Protein AF-A0A1L7I7D8-F1 (afdb_monomer_lite)

Foldseek 3Di:
DLVLQAAKKAFPVQRQWIWHQHPVQKIWTGRNPDTDFIWGWDWAQDDPNDGDPPPWTWIWTAHPVRDIFIWTWPDGCVVPPQWTWTAGPPPRDITIIGGDDDD

Radius of gyration: 13.11 Å; chains: 1; bounding box: 35×32×29 Å

Secondary structure (DSSP, 8-state):
-TTTS-EEEEETTEEEEEEEE-TTSEEEEEETTEEEEEEEEEEESEETTEE--TT-EEEEEE-TT--EEEEEEEEESGGG--EEEEEETTT--EEEEEEPPP-

Sequence (103 aa):
MEKEIIGIWHLEKSPEDKYVFSSDGSMKHFIGDSLIKTTKYRIVKTCNEEERPENEFFLKETDENAYVNCYYIDAVNYDHNGLMTLMTQSRGNILVFKKEESK

Organism: NCBI:txid1229726

Structure (mmCIF, N/CA/C/O backbone):
data_AF-A0A1L7I7D8-F1
#
_entry.id   AF-A0A1L7I7D8-F1
#
loop_
_atom_site.group_PDB
_atom_site.id
_atom_site.type_symbol
_atom_site.label_atom_id
_atom_site.label_alt_id
_atom_site.label_comp_id
_atom_site.label_asym_id
_atom_site.label_entity_id
_atom_site.label_seq_id
_atom_site.pdbx_PDB_ins_code
_atom_site.Cartn_x
_atom_site.Cartn_y
_atom_site.Cartn_z
_atom_site.occupancy
_atom_site.B_iso_or_equiv
_atom_site.auth_seq_id
_atom_site.auth_comp_id
_atom_site.auth_asym_id
_atom_site.auth_atom_id
_atom_site.pdbx_PDB_model_num
ATOM 1 N N . MET A 1 1 ? -3.728 -11.295 -3.986 1.00 71.31 1 MET A N 1
ATOM 2 C CA . MET A 1 1 ? -2.884 -10.243 -3.380 1.00 71.31 1 MET A CA 1
ATOM 3 C C . MET A 1 1 ? -3.512 -8.854 -3.474 1.00 71.31 1 MET A C 1
ATOM 5 O O . MET A 1 1 ? -3.824 -8.308 -2.431 1.00 71.31 1 MET A O 1
ATOM 9 N N . GLU A 1 2 ? -3.780 -8.295 -4.662 1.00 74.69 2 GLU A N 1
ATOM 10 C CA . GLU A 1 2 ? -4.356 -6.932 -4.781 1.00 74.69 2 GLU A CA 1
ATOM 11 C C . GLU A 1 2 ? -5.695 -6.732 -4.057 1.00 74.69 2 GLU A C 1
ATOM 13 O O . GLU A 1 2 ? -5.971 -5.646 -3.569 1.00 74.69 2 GLU A O 1
ATOM 18 N N . LYS A 1 3 ? -6.523 -7.776 -3.941 1.00 83.75 3 LYS A N 1
ATOM 19 C CA . LYS A 1 3 ? -7.760 -7.715 -3.147 1.00 83.75 3 LYS A CA 1
ATOM 20 C C . LYS A 1 3 ? -7.526 -7.859 -1.640 1.00 83.75 3 LYS A C 1
ATOM 22 O O . LYS A 1 3 ? -8.287 -7.302 -0.862 1.00 83.75 3 LYS A O 1
ATOM 27 N N . GLU A 1 4 ? -6.478 -8.577 -1.239 1.00 88.12 4 GLU A N 1
ATOM 28 C CA . GLU A 1 4 ? -6.190 -8.880 0.173 1.00 88.12 4 GLU A CA 1
ATOM 29 C C . GLU A 1 4 ? -5.715 -7.643 0.934 1.00 88.12 4 GLU A C 1
ATOM 31 O O . GLU A 1 4 ? -6.070 -7.463 2.100 1.00 88.12 4 GLU A O 1
ATOM 36 N N . ILE A 1 5 ? -4.955 -6.776 0.253 1.00 92.94 5 ILE A N 1
ATOM 37 C CA . ILE A 1 5 ? -4.417 -5.537 0.825 1.00 92.94 5 ILE A CA 1
ATOM 38 C C . ILE A 1 5 ? -5.492 -4.465 1.023 1.00 92.94 5 ILE A C 1
ATOM 40 O O . ILE A 1 5 ? -5.297 -3.550 1.812 1.00 92.94 5 ILE A O 1
ATOM 44 N N . ILE A 1 6 ? -6.644 -4.567 0.353 1.00 95.00 6 ILE A N 1
ATOM 45 C CA . ILE A 1 6 ? -7.734 -3.601 0.518 1.00 95.00 6 ILE A CA 1
ATOM 46 C C . ILE A 1 6 ? -8.277 -3.695 1.947 1.00 95.00 6 ILE A C 1
ATOM 48 O O . ILE A 1 6 ? -8.593 -4.778 2.455 1.00 95.00 6 ILE A O 1
ATOM 52 N N . GLY A 1 7 ? -8.389 -2.536 2.589 1.00 95.19 7 GLY A N 1
ATOM 53 C CA . GLY A 1 7 ? -8.836 -2.414 3.969 1.00 95.19 7 GLY A CA 1
ATOM 54 C C . GLY A 1 7 ? -8.080 -1.342 4.739 1.00 95.19 7 GLY A C 1
ATOM 55 O O . GLY A 1 7 ? -7.311 -0.556 4.179 1.00 95.19 7 GLY A O 1
ATOM 56 N N . ILE A 1 8 ? -8.334 -1.322 6.042 1.00 96.56 8 ILE A N 1
ATOM 57 C CA . ILE A 1 8 ? -7.707 -0.418 6.999 1.00 96.56 8 ILE A CA 1
ATOM 58 C C . ILE A 1 8 ? -6.688 -1.236 7.787 1.00 96.56 8 ILE A C 1
ATOM 60 O O . ILE A 1 8 ? -7.000 -2.329 8.254 1.00 96.56 8 ILE A O 1
ATOM 64 N N . TRP A 1 9 ? -5.468 -0.726 7.891 1.00 97.12 9 TRP A N 1
ATOM 65 C CA . TRP A 1 9 ? -4.326 -1.422 8.470 1.00 97.12 9 TRP A CA 1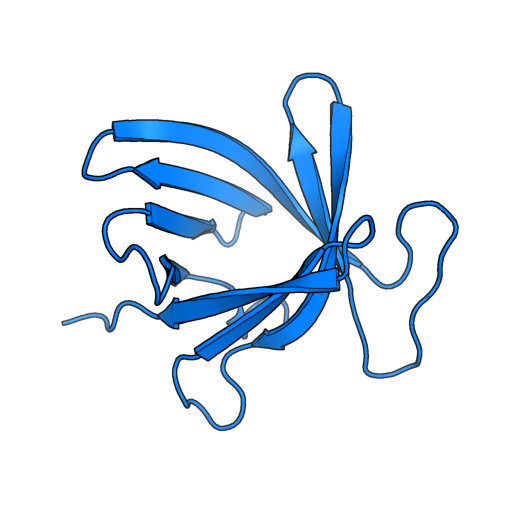
ATOM 66 C C . TRP A 1 9 ? -3.636 -0.524 9.484 1.00 97.12 9 TRP A C 1
ATOM 68 O O . TRP A 1 9 ? -3.150 0.543 9.126 1.00 97.12 9 TRP A O 1
ATOM 78 N N . HIS A 1 10 ? -3.571 -0.964 10.733 1.00 97.31 10 HIS A N 1
ATOM 79 C CA . HIS A 1 10 ? -2.936 -0.244 11.833 1.00 97.31 10 HIS A CA 1
ATOM 80 C C . HIS A 1 10 ? -1.527 -0.764 12.049 1.00 97.31 10 HIS A C 1
ATOM 82 O O . HIS A 1 10 ? -1.333 -1.980 12.109 1.00 97.31 10 HIS A O 1
ATOM 88 N N . LEU A 1 11 ? -0.547 0.121 12.197 1.00 96.00 11 LEU A N 1
ATOM 89 C CA . LEU A 1 11 ? 0.809 -0.292 12.524 1.00 96.00 11 LEU A CA 1
ATOM 90 C C . LEU A 1 11 ? 0.822 -0.926 13.923 1.00 96.00 11 LEU A C 1
ATOM 92 O O . LEU A 1 11 ? 0.354 -0.341 14.895 1.00 96.00 11 LEU A O 1
ATOM 96 N N . GLU A 1 12 ? 1.384 -2.126 14.059 1.00 94.56 12 GLU A N 1
ATOM 97 C CA . GLU A 1 12 ? 1.304 -2.890 15.311 1.00 94.56 12 GLU A CA 1
ATOM 98 C C . GLU A 1 12 ? 1.942 -2.151 16.497 1.00 94.56 12 GLU A C 1
ATOM 100 O O . GLU A 1 12 ? 1.443 -2.218 17.619 1.00 94.56 12 GLU A O 1
ATOM 105 N N . LYS A 1 13 ? 3.045 -1.437 16.248 1.00 93.81 13 LYS A N 1
ATOM 106 C CA . LYS A 1 13 ? 3.792 -0.705 17.282 1.00 93.81 13 LYS A CA 1
ATOM 107 C C . LYS A 1 13 ? 3.211 0.676 17.605 1.00 93.81 13 LYS A C 1
ATOM 109 O O . LYS A 1 13 ? 3.631 1.270 18.591 1.00 93.81 13 LYS A O 1
ATOM 114 N N . SER A 1 14 ? 2.307 1.187 16.773 1.00 94.00 14 SER A N 1
ATOM 115 C CA . SER A 1 14 ? 1.709 2.524 16.880 1.00 94.00 14 SER A CA 1
ATOM 116 C C . SER A 1 14 ? 0.313 2.458 16.248 1.00 94.00 14 SER A C 1
ATOM 118 O O . SER A 1 14 ? 0.148 2.801 15.081 1.00 94.00 14 SER A O 1
ATOM 120 N N . PRO A 1 15 ? -0.691 1.914 16.962 1.00 93.00 15 PRO A N 1
ATOM 121 C CA . PRO A 1 15 ? -2.014 1.644 16.391 1.00 93.00 15 PRO A CA 1
ATOM 122 C C . PRO A 1 15 ? -2.777 2.894 15.934 1.00 93.00 15 PRO A C 1
ATOM 124 O O . PRO A 1 15 ? -3.734 2.794 15.171 1.00 93.00 15 PRO A O 1
ATOM 127 N N . GLU A 1 16 ? -2.383 4.072 16.408 1.00 95.06 16 GLU A N 1
ATOM 128 C CA . GLU A 1 16 ? -2.855 5.365 15.926 1.00 95.06 16 GLU A CA 1
ATOM 129 C C . GLU A 1 16 ? -2.384 5.676 14.499 1.00 95.06 16 GLU A C 1
ATOM 131 O O . GLU A 1 16 ? -3.037 6.454 13.808 1.00 95.06 16 GLU A O 1
ATOM 136 N N . ASP A 1 17 ? -1.289 5.066 14.046 1.00 97.06 17 ASP A N 1
ATOM 137 C CA . ASP A 1 17 ? -0.811 5.136 12.672 1.00 97.06 17 ASP A CA 1
ATOM 138 C C . ASP A 1 17 ? -1.539 4.079 11.823 1.00 97.06 17 ASP A C 1
ATOM 140 O O . ASP A 1 17 ? -1.385 2.868 12.029 1.00 97.06 17 ASP A O 1
ATOM 144 N N . LYS A 1 18 ? -2.373 4.535 10.879 1.00 96.69 18 LYS A N 1
ATOM 145 C CA . LYS A 1 18 ? -3.158 3.651 10.008 1.00 96.69 18 LYS A CA 1
ATOM 146 C C . LYS A 1 18 ? -3.067 4.007 8.534 1.00 96.69 18 LYS A C 1
ATOM 148 O O . LYS A 1 18 ? -3.044 5.171 8.132 1.00 96.69 18 LYS A O 1
ATOM 153 N N . TYR A 1 19 ? -3.137 2.965 7.721 1.00 97.06 19 TYR A N 1
ATOM 154 C CA . TYR A 1 19 ? -3.125 3.016 6.271 1.00 97.06 19 TYR A CA 1
ATOM 155 C C . TYR A 1 19 ? -4.430 2.447 5.725 1.00 97.06 19 TYR A C 1
ATOM 157 O O . TYR A 1 19 ? -4.841 1.343 6.077 1.00 97.06 19 TYR A O 1
ATOM 165 N N . VAL A 1 20 ? -5.092 3.201 4.853 1.00 97.50 20 VAL A N 1
ATOM 166 C CA . VAL A 1 20 ? -6.357 2.813 4.223 1.00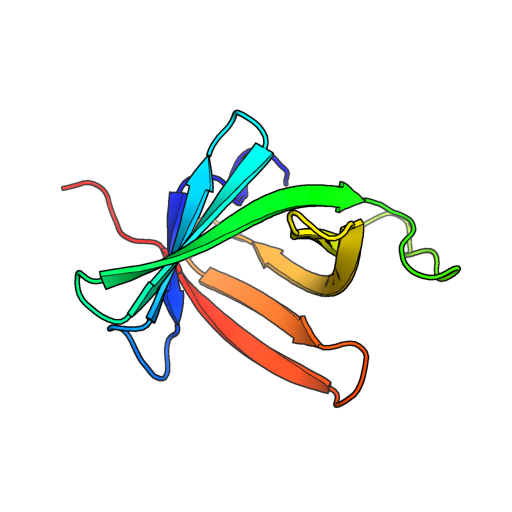 97.50 20 VAL A CA 1
ATOM 167 C C . VAL A 1 20 ? -6.099 2.587 2.740 1.00 97.50 20 VAL A C 1
ATOM 169 O O . VAL A 1 20 ? -5.870 3.545 1.999 1.00 97.50 20 VAL A O 1
ATOM 172 N N . PHE A 1 21 ? -6.151 1.329 2.311 1.00 97.12 21 PHE A N 1
ATOM 173 C CA . PHE A 1 21 ? -5.973 0.918 0.920 1.00 97.12 21 PHE A CA 1
ATOM 174 C C . PHE A 1 21 ? -7.335 0.745 0.262 1.00 97.12 21 PHE A C 1
ATOM 176 O O . PHE A 1 21 ? -8.147 -0.078 0.688 1.00 97.12 21 PHE A O 1
ATOM 183 N N . SER A 1 22 ? -7.575 1.519 -0.791 1.00 96.44 22 SER A N 1
ATOM 184 C CA . SER A 1 22 ? -8.837 1.524 -1.531 1.00 96.44 22 SER A CA 1
ATOM 185 C C . SER A 1 22 ? -8.708 0.780 -2.860 1.00 96.44 22 SER A C 1
ATOM 187 O O . SER A 1 22 ? -7.627 0.692 -3.444 1.00 96.44 22 SER A O 1
ATOM 189 N N . SER A 1 23 ? -9.822 0.256 -3.374 1.00 95.44 23 SER A N 1
ATOM 190 C CA . SER A 1 23 ? -9.864 -0.491 -4.642 1.00 95.44 23 SER A CA 1
ATOM 191 C C . SER A 1 23 ? -9.560 0.359 -5.882 1.00 95.44 23 SER A C 1
ATOM 193 O O . SER A 1 23 ? -9.312 -0.184 -6.951 1.00 95.44 23 SER A O 1
ATOM 195 N N . ASP A 1 24 ? -9.582 1.688 -5.758 1.00 95.06 24 ASP A N 1
ATOM 196 C CA . ASP A 1 24 ? -9.230 2.643 -6.818 1.00 95.06 24 ASP A CA 1
ATOM 197 C C . ASP A 1 24 ? -7.709 2.904 -6.920 1.00 95.06 24 ASP A C 1
ATOM 199 O O . ASP A 1 24 ? -7.261 3.814 -7.629 1.00 95.06 24 ASP A O 1
ATOM 203 N N . GLY A 1 25 ? -6.912 2.146 -6.161 1.00 95.69 25 GLY A N 1
ATOM 204 C CA . GLY A 1 25 ? -5.464 2.299 -6.081 1.00 95.69 25 GLY A CA 1
ATOM 205 C C . GLY A 1 25 ? -5.013 3.523 -5.282 1.00 95.69 25 GLY A C 1
ATOM 206 O O . GLY A 1 25 ? -3.871 3.947 -5.440 1.00 95.69 25 GLY A O 1
ATOM 207 N N . SER A 1 26 ? -5.878 4.140 -4.467 1.00 97.06 26 SER A N 1
ATOM 208 C CA . SER A 1 26 ? -5.468 5.166 -3.501 1.00 97.06 26 SER A CA 1
ATOM 209 C C . SER A 1 26 ? -5.128 4.565 -2.137 1.00 97.06 26 SER A C 1
ATOM 211 O O . SER A 1 26 ? -5.798 3.654 -1.647 1.00 97.06 26 SER A O 1
ATOM 213 N N . MET A 1 27 ? -4.070 5.092 -1.526 1.00 97.44 27 MET A N 1
ATOM 214 C CA . MET A 1 27 ? -3.662 4.800 -0.160 1.00 97.44 27 MET A CA 1
ATOM 215 C C . MET A 1 27 ? -3.723 6.097 0.640 1.00 97.44 27 MET A C 1
ATOM 217 O O . MET A 1 27 ? -3.216 7.128 0.199 1.00 97.44 27 MET A O 1
ATOM 221 N N . LYS A 1 28 ? -4.353 6.059 1.811 1.00 97.62 28 LYS A N 1
ATOM 222 C CA . LYS A 1 28 ? -4.373 7.187 2.747 1.00 97.62 28 LYS A CA 1
ATOM 223 C C . LYS A 1 28 ? -3.654 6.803 4.024 1.00 97.62 28 LYS A C 1
ATOM 225 O O . LYS A 1 28 ? -3.931 5.742 4.571 1.00 97.62 28 LYS A O 1
ATOM 230 N N . HIS A 1 29 ? -2.782 7.677 4.500 1.00 97.00 29 HIS A N 1
ATOM 231 C CA . HIS A 1 29 ? -2.067 7.526 5.762 1.00 97.00 29 HIS A CA 1
ATOM 232 C C . HIS A 1 29 ? -2.629 8.506 6.788 1.00 97.00 29 HIS A C 1
ATOM 234 O O . HIS A 1 29 ? -2.755 9.698 6.498 1.00 97.00 29 HIS A O 1
ATOM 240 N N . PHE A 1 30 ? -2.975 8.004 7.968 1.00 97.50 30 PHE A N 1
ATOM 241 C CA . PHE A 1 30 ? -3.498 8.780 9.084 1.00 97.50 30 PHE A CA 1
ATOM 242 C C . PHE A 1 30 ? -2.651 8.554 10.332 1.00 97.50 30 PHE A C 1
ATOM 244 O O . PHE A 1 30 ? -2.186 7.443 10.565 1.00 97.50 30 PHE A O 1
ATOM 251 N N . ILE A 1 31 ? -2.537 9.592 11.160 1.00 96.88 31 ILE A N 1
ATOM 252 C CA . ILE A 1 31 ? -2.054 9.489 12.540 1.00 96.88 31 ILE A CA 1
ATOM 253 C C . ILE A 1 31 ? -3.175 10.011 13.442 1.00 96.88 31 ILE A C 1
ATOM 255 O O . ILE A 1 31 ? -3.567 11.180 13.365 1.00 96.88 31 ILE A O 1
ATOM 259 N N . GLY A 1 32 ? -3.742 9.118 14.252 1.00 93.94 32 GLY A N 1
ATOM 260 C CA . GLY A 1 32 ? -5.023 9.337 14.917 1.00 93.94 32 GLY A CA 1
ATOM 261 C C . GLY A 1 32 ? -6.132 9.584 13.888 1.00 93.94 32 GLY A C 1
ATOM 262 O O . GLY A 1 32 ? -6.307 8.814 12.941 1.00 93.94 32 GLY A O 1
ATOM 263 N N . ASP A 1 33 ? -6.849 10.696 14.046 1.00 93.62 33 ASP A N 1
ATOM 264 C CA . ASP A 1 33 ? -7.914 11.119 13.124 1.00 93.62 33 ASP A CA 1
ATOM 265 C C . ASP A 1 33 ? -7.426 12.079 12.023 1.00 93.62 33 ASP A C 1
ATOM 267 O O . ASP A 1 33 ? -8.204 12.509 11.170 1.00 93.62 33 ASP A O 1
ATOM 271 N N . SER A 1 34 ? -6.134 12.423 12.016 1.00 97.25 34 SER A N 1
ATOM 272 C CA . SER A 1 34 ? -5.569 13.381 11.062 1.00 97.25 34 SER A CA 1
ATOM 273 C C . SER A 1 34 ? -5.057 12.679 9.809 1.00 97.25 34 SER A C 1
ATOM 275 O O . SER A 1 34 ? -4.178 11.823 9.890 1.00 97.25 34 SER A O 1
ATOM 277 N N . LEU A 1 35 ? -5.576 13.065 8.639 1.00 97.19 35 LEU A N 1
ATOM 278 C CA . LEU A 1 35 ? -5.043 12.639 7.343 1.00 97.19 35 LEU A CA 1
ATOM 279 C C . LEU A 1 35 ? -3.677 13.292 7.113 1.00 97.19 35 LEU A C 1
ATOM 281 O O . LEU A 1 35 ? -3.587 14.513 7.013 1.00 97.19 35 LEU A O 1
ATOM 285 N N . ILE A 1 36 ? -2.635 12.473 6.995 1.00 96.81 36 ILE A N 1
ATOM 286 C CA . ILE A 1 36 ? -1.257 12.927 6.784 1.00 96.81 36 ILE A CA 1
ATOM 287 C C . ILE A 1 36 ? -0.928 12.995 5.299 1.00 96.81 36 ILE A C 1
ATOM 289 O O . ILE A 1 36 ? -0.371 13.983 4.825 1.00 96.81 36 ILE A O 1
ATOM 293 N N . LYS A 1 37 ? -1.270 11.942 4.548 1.00 95.00 37 LYS A N 1
ATOM 294 C CA . LYS A 1 37 ? -0.935 11.846 3.125 1.00 95.00 37 LYS A CA 1
ATOM 295 C C . LYS A 1 37 ? -1.956 11.013 2.366 1.00 95.00 37 LYS A C 1
ATOM 297 O O . LYS A 1 37 ? -2.515 10.056 2.897 1.00 95.00 37 LYS A O 1
ATOM 302 N N . THR A 1 38 ? -2.163 11.362 1.100 1.00 97.12 38 THR A N 1
ATOM 303 C CA . THR A 1 38 ? -2.816 10.496 0.113 1.00 97.12 38 THR A CA 1
ATOM 304 C C . THR A 1 38 ? -1.835 10.215 -1.015 1.00 97.12 38 THR A C 1
ATOM 306 O O . THR A 1 38 ? -1.243 11.140 -1.565 1.00 97.12 38 THR A O 1
ATOM 309 N N . THR A 1 39 ? -1.671 8.949 -1.370 1.00 97.69 39 THR A N 1
ATOM 310 C CA . THR A 1 39 ? -0.796 8.500 -2.456 1.00 97.69 39 THR A CA 1
ATOM 311 C C . THR A 1 39 ? -1.507 7.484 -3.334 1.00 97.69 39 THR A C 1
ATOM 313 O O . THR A 1 39 ? -2.600 7.000 -3.023 1.00 97.69 39 THR A O 1
ATOM 316 N N . LYS A 1 40 ? -0.915 7.187 -4.489 1.00 97.94 40 LYS A N 1
ATOM 317 C CA . LYS A 1 40 ? -1.322 6.051 -5.310 1.00 97.94 40 LYS A CA 1
ATOM 318 C C . LYS A 1 40 ? -0.461 4.854 -4.959 1.00 97.94 40 LYS A C 1
ATOM 320 O O . LYS A 1 40 ? 0.745 4.996 -4.789 1.00 97.94 40 LYS A O 1
ATOM 325 N N . TYR A 1 41 ? -1.076 3.682 -4.887 1.00 96.94 41 TYR A N 1
ATOM 326 C CA . TYR A 1 41 ? -0.365 2.432 -4.678 1.00 96.94 41 TYR A CA 1
ATOM 327 C C . TYR A 1 41 ? -0.639 1.443 -5.807 1.00 96.94 41 TYR A C 1
ATOM 329 O O . TYR A 1 41 ? -1.692 1.480 -6.450 1.00 96.94 41 TYR A O 1
ATOM 337 N N . ARG A 1 42 ? 0.326 0.558 -6.055 1.00 96.00 42 ARG A N 1
ATOM 338 C CA . ARG A 1 42 ? 0.194 -0.598 -6.948 1.00 96.00 42 ARG A CA 1
ATOM 339 C C . ARG A 1 42 ? 0.981 -1.775 -6.400 1.00 96.00 42 ARG A C 1
ATOM 341 O O . ARG A 1 42 ? 2.041 -1.581 -5.810 1.00 96.00 42 ARG A O 1
ATOM 348 N N . ILE A 1 43 ? 0.491 -2.982 -6.655 1.00 95.50 43 ILE A N 1
ATOM 349 C CA . ILE A 1 43 ? 1.246 -4.210 -6.416 1.00 95.50 43 ILE A CA 1
ATOM 350 C C . ILE A 1 43 ? 1.959 -4.566 -7.716 1.00 95.50 43 ILE A C 1
ATOM 352 O O . ILE A 1 43 ? 1.322 -4.702 -8.757 1.00 95.50 43 ILE A O 1
ATOM 356 N N . VAL A 1 44 ? 3.288 -4.636 -7.694 1.00 95.50 44 VAL A N 1
ATOM 357 C CA . VAL A 1 44 ? 4.097 -4.779 -8.916 1.00 95.50 44 VAL A CA 1
ATOM 358 C C . VAL A 1 44 ? 5.188 -5.829 -8.748 1.00 95.50 44 VAL A C 1
ATOM 360 O O . VAL A 1 44 ? 5.651 -6.083 -7.639 1.00 95.50 44 VAL A O 1
ATOM 363 N N . LYS A 1 45 ? 5.621 -6.431 -9.861 1.00 94.88 45 LYS A N 1
ATOM 364 C CA . LYS A 1 45 ? 6.778 -7.342 -9.896 1.00 94.88 45 LYS A CA 1
ATOM 365 C C . LYS A 1 45 ? 8.118 -6.623 -9.919 1.00 94.88 45 LYS A C 1
ATOM 367 O O . LYS A 1 45 ? 9.096 -7.159 -9.413 1.00 94.88 45 LYS A O 1
ATOM 372 N N . THR A 1 46 ? 8.136 -5.410 -10.461 1.00 95.06 46 THR A N 1
ATOM 373 C CA . THR A 1 46 ? 9.360 -4.642 -10.679 1.00 95.06 46 THR A CA 1
ATOM 374 C C . THR A 1 46 ? 9.236 -3.261 -10.055 1.00 95.06 46 THR A C 1
ATOM 376 O O . THR A 1 46 ? 8.243 -2.561 -10.279 1.00 95.06 46 THR A O 1
ATOM 379 N N . CYS A 1 47 ? 10.241 -2.853 -9.287 1.00 94.81 47 CYS A N 1
ATOM 380 C CA . CYS A 1 47 ? 10.300 -1.540 -8.654 1.00 94.81 47 CYS A CA 1
ATOM 381 C C . CYS A 1 47 ? 11.764 -1.118 -8.491 1.00 94.81 47 CYS A C 1
ATOM 383 O O . CYS A 1 47 ? 12.573 -1.913 -8.030 1.00 94.81 47 CYS A O 1
ATOM 385 N N . ASN A 1 48 ? 12.109 0.117 -8.873 1.00 90.12 48 ASN A N 1
ATOM 386 C CA . ASN A 1 48 ? 13.486 0.633 -8.823 1.00 90.12 48 ASN A CA 1
ATOM 387 C C . ASN A 1 48 ? 14.525 -0.303 -9.480 1.00 90.12 48 ASN A C 1
ATOM 389 O O . ASN A 1 48 ? 15.556 -0.586 -8.885 1.00 90.12 48 ASN A O 1
ATOM 393 N N . GLU A 1 49 ? 14.228 -0.797 -10.690 1.00 90.19 49 GLU A N 1
ATOM 394 C CA . GLU A 1 49 ? 15.090 -1.712 -11.473 1.00 90.19 49 GLU A CA 1
ATOM 395 C C . GLU A 1 49 ? 15.319 -3.103 -10.852 1.00 90.19 49 GLU A C 1
ATOM 397 O O . GLU A 1 49 ? 15.983 -3.945 -11.450 1.00 90.19 49 GLU A O 1
ATOM 402 N N . GLU A 1 50 ? 14.710 -3.389 -9.701 1.00 92.94 50 GLU A N 1
ATOM 403 C CA . GLU A 1 50 ? 14.690 -4.714 -9.091 1.00 92.94 50 GLU A CA 1
ATOM 404 C C . GLU A 1 50 ? 13.427 -5.477 -9.508 1.00 92.94 50 GLU A C 1
ATOM 406 O O . GLU A 1 50 ? 12.327 -4.917 -9.516 1.00 92.94 50 GLU A O 1
ATOM 411 N N . GLU A 1 51 ? 13.570 -6.767 -9.814 1.00 94.56 51 GLU A N 1
ATOM 412 C CA . GLU A 1 51 ? 12.477 -7.690 -10.125 1.00 94.56 51 GLU A CA 1
ATOM 413 C C . GLU A 1 51 ? 12.360 -8.776 -9.046 1.00 94.56 51 GLU A C 1
ATOM 415 O O . GLU A 1 51 ? 13.363 -9.356 -8.625 1.00 94.56 51 GLU A O 1
ATOM 420 N N . ARG A 1 52 ? 11.132 -9.059 -8.590 1.00 92.75 52 ARG A N 1
ATOM 421 C CA . ARG A 1 52 ? 10.876 -10.121 -7.607 1.00 92.75 52 ARG A CA 1
ATOM 422 C C . ARG A 1 52 ? 10.648 -11.490 -8.253 1.00 92.75 52 ARG A C 1
ATOM 424 O O . ARG A 1 52 ? 10.062 -11.563 -9.333 1.00 92.75 52 ARG A O 1
ATOM 431 N N . PRO A 1 53 ? 10.982 -12.580 -7.536 1.00 92.88 53 PRO A N 1
ATOM 432 C CA . PRO A 1 53 ? 10.602 -13.944 -7.900 1.00 92.88 53 PRO A CA 1
ATOM 433 C C . PRO A 1 53 ? 9.095 -14.143 -8.146 1.00 92.88 53 PRO A C 1
ATOM 435 O O . PRO A 1 53 ? 8.248 -13.322 -7.780 1.00 92.88 53 PRO A O 1
ATOM 438 N N . GLU A 1 54 ? 8.738 -15.293 -8.725 1.00 84.81 54 GLU A N 1
ATOM 439 C CA . GLU A 1 54 ? 7.392 -15.624 -9.227 1.00 84.81 54 GLU A CA 1
ATOM 440 C C . GLU A 1 54 ? 6.245 -15.405 -8.221 1.00 84.81 54 GLU A C 1
ATOM 442 O O . GLU A 1 54 ? 5.169 -14.960 -8.619 1.00 84.81 54 GLU A O 1
ATOM 447 N N . ASN A 1 55 ? 6.480 -15.570 -6.917 1.00 85.69 55 ASN A N 1
ATOM 448 C CA . ASN A 1 55 ? 5.444 -15.439 -5.880 1.00 85.69 55 ASN A CA 1
ATOM 449 C C . ASN A 1 55 ? 5.602 -14.222 -4.962 1.00 85.69 55 ASN A C 1
ATOM 451 O O . ASN A 1 55 ? 4.856 -14.068 -3.999 1.00 85.69 55 ASN A O 1
ATOM 455 N N . GLU A 1 56 ? 6.532 -13.329 -5.279 1.00 91.38 56 GLU A N 1
ATOM 456 C CA . GLU A 1 56 ? 6.838 -12.161 -4.460 1.00 91.38 56 GLU A CA 1
ATOM 457 C C . GLU A 1 56 ? 6.496 -10.865 -5.190 1.00 91.38 56 GLU A C 1
ATOM 459 O O . GLU A 1 56 ? 6.489 -10.806 -6.421 1.00 91.38 56 GLU A O 1
ATOM 464 N N . PHE A 1 57 ? 6.174 -9.817 -4.438 1.00 94.50 57 PHE A N 1
ATOM 465 C CA . PHE A 1 57 ? 5.700 -8.561 -5.007 1.00 94.50 57 PHE A CA 1
ATOM 466 C C . PHE A 1 57 ? 6.201 -7.368 -4.204 1.00 94.50 57 PHE A C 1
ATOM 468 O O . PHE A 1 57 ? 6.532 -7.469 -3.022 1.00 94.50 57 PHE A O 1
ATOM 475 N N . PHE A 1 58 ? 6.203 -6.215 -4.859 1.00 96.12 58 PHE A N 1
ATOM 476 C CA . PHE A 1 58 ? 6.382 -4.930 -4.214 1.00 96.12 58 PHE A CA 1
ATOM 477 C C . PHE A 1 58 ? 5.048 -4.236 -4.004 1.00 96.12 58 PHE A C 1
ATOM 479 O O . PHE A 1 58 ? 4.180 -4.267 -4.880 1.00 96.12 58 PHE A O 1
ATOM 486 N N . LEU A 1 59 ? 4.948 -3.496 -2.907 1.00 96.06 59 LEU A N 1
ATOM 487 C CA . LEU A 1 59 ? 4.046 -2.364 -2.807 1.00 96.06 59 LEU A CA 1
ATOM 488 C C . LEU A 1 59 ? 4.786 -1.135 -3.337 1.00 96.06 59 LEU A C 1
ATOM 490 O O . LEU A 1 59 ? 5.739 -0.665 -2.716 1.00 96.06 59 LEU A O 1
ATOM 494 N N . LYS A 1 60 ? 4.348 -0.620 -4.484 1.00 96.56 60 LYS A N 1
ATOM 495 C CA . LYS A 1 60 ? 4.832 0.637 -5.052 1.00 96.56 60 LYS A CA 1
ATOM 496 C C . LYS A 1 60 ? 3.895 1.762 -4.649 1.00 96.56 60 LYS A C 1
ATOM 498 O O . LYS A 1 60 ? 2.755 1.794 -5.103 1.00 96.56 60 LYS A O 1
ATOM 503 N N . GLU A 1 61 ? 4.393 2.693 -3.856 1.00 95.56 61 GLU A N 1
ATOM 504 C CA . GLU A 1 61 ? 3.736 3.948 -3.513 1.00 95.56 61 GLU A CA 1
ATOM 505 C C . GLU A 1 61 ? 4.257 5.066 -4.426 1.00 95.56 61 GLU A C 1
ATOM 507 O O . GLU A 1 61 ? 5.446 5.140 -4.734 1.00 95.56 61 GLU A O 1
ATOM 512 N N . THR A 1 62 ? 3.370 5.938 -4.897 1.00 96.75 62 THR A N 1
ATOM 513 C CA . THR A 1 62 ? 3.720 7.129 -5.675 1.00 96.75 62 THR A CA 1
ATOM 514 C C . THR A 1 62 ? 2.937 8.319 -5.156 1.00 96.75 62 THR A C 1
ATOM 516 O O . THR A 1 62 ? 1.708 8.261 -5.054 1.00 96.75 62 THR A O 1
ATOM 519 N N . ASP A 1 63 ? 3.641 9.392 -4.818 1.00 93.88 63 ASP A N 1
ATOM 520 C CA . ASP A 1 63 ? 3.008 10.621 -4.356 1.00 93.88 63 ASP A CA 1
ATOM 521 C C . ASP A 1 63 ? 2.746 11.634 -5.472 1.00 93.88 63 ASP A C 1
ATOM 523 O O . ASP A 1 63 ? 3.005 11.386 -6.650 1.00 93.88 63 ASP A O 1
ATOM 527 N N . GLU A 1 64 ? 2.172 12.773 -5.094 1.00 92.00 64 GLU A N 1
ATOM 528 C CA . GLU A 1 64 ? 1.807 13.851 -6.014 1.00 92.00 64 GLU A CA 1
ATOM 529 C C . GLU A 1 64 ? 3.001 14.452 -6.770 1.00 92.00 64 GLU A C 1
ATOM 531 O O . GLU A 1 64 ? 2.829 14.940 -7.884 1.00 92.00 64 GLU A O 1
ATOM 536 N N . ASN A 1 65 ? 4.213 14.356 -6.212 1.00 93.88 65 ASN A N 1
ATOM 537 C CA . ASN A 1 65 ? 5.448 14.839 -6.829 1.00 93.88 65 ASN A CA 1
ATOM 538 C C . ASN A 1 65 ? 6.136 13.750 -7.667 1.00 93.88 65 ASN A C 1
ATOM 540 O O . ASN A 1 65 ? 7.300 13.895 -8.040 1.00 93.88 65 ASN A O 1
ATOM 544 N N . ALA A 1 66 ? 5.426 12.652 -7.946 1.00 91.12 66 ALA A N 1
ATOM 545 C CA . ALA A 1 66 ? 5.929 11.463 -8.623 1.00 91.12 66 ALA A CA 1
ATOM 546 C C . ALA A 1 66 ? 7.109 10.783 -7.904 1.00 91.12 66 ALA A C 1
ATOM 548 O O . ALA A 1 66 ? 7.812 9.971 -8.513 1.00 91.12 66 ALA A O 1
ATOM 549 N N . TYR A 1 67 ? 7.314 11.063 -6.612 1.00 93.50 67 TYR A N 1
ATOM 550 C CA . TYR A 1 67 ? 8.296 10.335 -5.824 1.00 93.50 67 TYR A CA 1
ATOM 551 C C . TYR A 1 67 ? 7.791 8.916 -5.572 1.00 93.50 67 TYR A C 1
ATOM 553 O O . TYR A 1 67 ? 6.628 8.709 -5.215 1.00 93.50 67 TYR A O 1
ATOM 561 N N . VAL A 1 68 ? 8.670 7.937 -5.788 1.00 93.25 68 VAL A N 1
ATOM 562 C CA . VAL A 1 68 ? 8.347 6.514 -5.702 1.00 93.25 68 VAL A CA 1
ATOM 563 C C . VAL A 1 68 ? 9.023 5.901 -4.486 1.00 93.25 68 VAL A C 1
ATOM 565 O O . VAL A 1 68 ? 10.246 5.934 -4.371 1.00 93.25 68 VAL A O 1
ATOM 568 N N . ASN A 1 69 ? 8.220 5.259 -3.641 1.00 92.81 69 ASN A N 1
ATOM 569 C CA . ASN A 1 69 ? 8.692 4.360 -2.595 1.00 92.81 69 ASN A CA 1
ATOM 570 C C . ASN A 1 69 ? 8.283 2.931 -2.935 1.00 92.81 69 ASN A C 1
ATOM 572 O O . ASN A 1 69 ? 7.142 2.681 -3.323 1.00 92.81 69 ASN A O 1
ATOM 576 N N . CYS A 1 70 ? 9.201 1.986 -2.762 1.00 94.56 70 CYS A N 1
ATOM 577 C CA . CYS A 1 70 ? 8.913 0.568 -2.924 1.00 94.56 70 CYS A CA 1
ATOM 578 C C . CYS A 1 70 ? 9.142 -0.152 -1.596 1.00 94.56 70 CYS A C 1
ATOM 580 O O . CYS A 1 70 ? 10.144 0.073 -0.910 1.00 94.56 70 CYS A O 1
ATOM 582 N N . TYR A 1 71 ? 8.223 -1.046 -1.263 1.00 95.12 71 TYR A N 1
ATOM 583 C CA . TYR A 1 71 ? 8.312 -1.923 -0.104 1.00 95.12 71 TYR A CA 1
ATOM 584 C C . TYR A 1 71 ? 8.213 -3.363 -0.576 1.00 95.12 71 TYR A C 1
ATOM 586 O O . TYR A 1 71 ? 7.375 -3.670 -1.426 1.00 95.12 71 TYR A O 1
ATOM 594 N N . TYR A 1 72 ? 9.027 -4.252 -0.016 1.00 95.25 72 TYR A N 1
ATOM 595 C CA . TYR A 1 72 ? 8.805 -5.681 -0.197 1.00 95.25 72 TYR A CA 1
ATOM 596 C C . TYR A 1 72 ? 7.542 -6.081 0.553 1.00 95.25 72 TYR A C 1
ATOM 598 O O . TYR A 1 72 ? 7.359 -5.678 1.704 1.00 95.25 72 TYR A O 1
ATOM 606 N N . ILE A 1 73 ? 6.688 -6.868 -0.093 1.00 94.56 73 ILE A N 1
ATOM 607 C CA . ILE A 1 73 ? 5.544 -7.499 0.554 1.00 94.56 73 ILE A CA 1
ATOM 608 C C . ILE A 1 73 ? 5.985 -8.887 1.003 1.00 94.56 73 ILE A C 1
ATOM 610 O O . ILE A 1 73 ? 6.215 -9.755 0.165 1.00 94.56 73 ILE A O 1
ATOM 614 N N . ASP A 1 74 ? 6.090 -9.081 2.315 1.00 91.38 74 ASP A N 1
ATOM 615 C CA . ASP A 1 74 ? 6.416 -10.382 2.907 1.00 91.38 74 ASP A CA 1
ATOM 616 C C . ASP A 1 74 ? 5.144 -11.229 3.076 1.00 91.38 74 ASP A C 1
ATOM 618 O O . ASP A 1 74 ? 5.073 -12.369 2.626 1.00 91.38 74 ASP A O 1
ATOM 622 N N . ALA A 1 75 ? 4.081 -10.632 3.623 1.00 90.00 75 ALA A N 1
ATOM 623 C CA . ALA A 1 75 ? 2.773 -11.271 3.739 1.00 90.00 75 ALA A CA 1
ATOM 624 C C . ALA A 1 75 ? 1.640 -10.238 3.728 1.00 90.00 75 ALA A C 1
ATOM 626 O O . ALA A 1 75 ? 1.795 -9.127 4.236 1.00 90.00 75 ALA A O 1
ATOM 627 N N . VAL A 1 76 ? 0.478 -10.619 3.188 1.00 89.88 76 VAL A N 1
ATOM 628 C CA . VAL A 1 76 ? -0.776 -9.854 3.301 1.00 89.88 76 VAL A CA 1
ATOM 629 C C . VAL A 1 76 ? -1.918 -10.824 3.544 1.00 89.88 76 VAL A C 1
ATOM 631 O O . VAL A 1 76 ? -2.246 -11.615 2.662 1.00 89.88 76 VAL A O 1
ATOM 634 N N . ASN A 1 77 ? -2.524 -10.732 4.725 1.00 85.81 77 ASN A N 1
ATOM 635 C CA . ASN A 1 77 ? -3.687 -11.502 5.155 1.00 85.81 77 ASN A CA 1
ATOM 636 C C . ASN A 1 77 ? -3.558 -13.015 4.894 1.00 85.81 77 ASN A C 1
ATOM 638 O O . ASN A 1 77 ? -4.528 -13.680 4.526 1.00 85.81 77 ASN 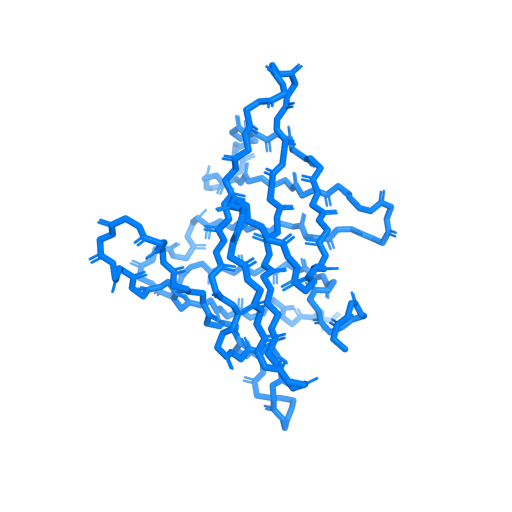A O 1
ATOM 642 N N . TYR A 1 78 ? -2.345 -13.553 5.027 1.00 80.75 78 TYR A N 1
ATOM 643 C CA . TYR A 1 78 ? -2.090 -14.965 4.768 1.00 80.75 78 TYR A CA 1
ATOM 6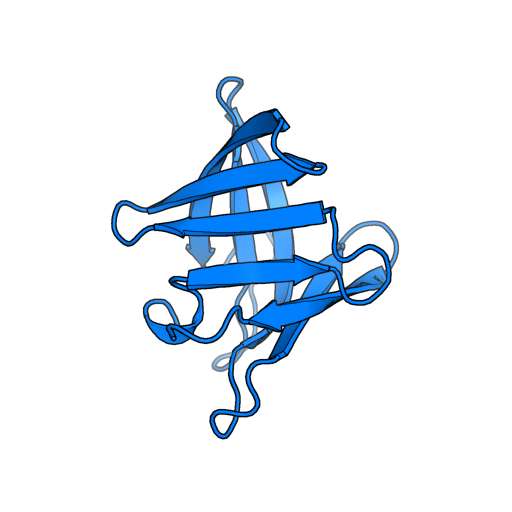44 C C . TYR A 1 78 ? -2.887 -15.818 5.764 1.00 80.75 78 TYR A C 1
ATOM 646 O O . TYR A 1 78 ? -2.928 -15.501 6.953 1.00 80.75 78 TYR A O 1
ATOM 654 N N . ASP A 1 79 ? -3.572 -16.853 5.277 1.00 81.31 79 ASP A N 1
ATOM 655 C CA . ASP A 1 79 ? -4.512 -17.666 6.063 1.00 81.31 79 ASP A CA 1
ATOM 656 C C . ASP A 1 79 ? -5.585 -16.856 6.824 1.00 81.31 79 ASP A C 1
ATOM 658 O O . ASP A 1 79 ? -6.104 -17.306 7.842 1.00 81.31 79 ASP A O 1
ATOM 662 N N . HIS A 1 80 ? -5.954 -15.668 6.326 1.00 82.38 80 HIS A N 1
ATOM 663 C CA . HIS A 1 80 ? -6.923 -14.765 6.966 1.00 82.38 80 HIS A CA 1
ATOM 664 C C . HIS A 1 80 ? -6.518 -14.330 8.384 1.00 82.38 80 HIS A C 1
ATOM 666 O O . HIS A 1 80 ? -7.369 -14.035 9.220 1.00 82.38 80 HIS A O 1
ATOM 672 N N . ASN A 1 81 ? -5.213 -14.276 8.664 1.00 87.19 81 ASN A N 1
ATOM 673 C CA . ASN A 1 81 ? -4.692 -13.900 9.979 1.00 87.19 81 ASN A CA 1
ATOM 674 C C . ASN A 1 81 ? -4.808 -12.396 10.296 1.00 87.19 81 ASN A C 1
ATOM 676 O O . ASN A 1 81 ? -4.432 -11.979 11.391 1.00 87.19 81 ASN A O 1
ATOM 680 N N . GLY A 1 82 ? -5.273 -11.575 9.346 1.00 91.75 82 GLY A N 1
ATOM 681 C CA . GLY A 1 82 ? -5.407 -10.133 9.525 1.00 91.75 82 GLY A CA 1
ATOM 682 C C . GLY A 1 82 ? -4.075 -9.388 9.643 1.00 91.75 82 GLY A C 1
ATOM 683 O O . GLY A 1 82 ? -4.066 -8.266 10.142 1.00 91.75 82 GLY A O 1
ATOM 684 N N . LEU A 1 83 ? -2.954 -9.972 9.206 1.00 94.44 83 LEU A N 1
ATOM 685 C CA . LEU A 1 83 ? -1.630 -9.351 9.281 1.00 94.44 83 LEU A CA 1
ATOM 686 C C . LEU A 1 83 ? -1.106 -8.950 7.907 1.00 94.44 83 LEU A C 1
ATOM 688 O O . LEU A 1 83 ? -1.276 -9.663 6.921 1.00 94.44 83 LEU A O 1
ATOM 692 N N . MET A 1 84 ? -0.419 -7.817 7.854 1.00 95.81 84 MET A N 1
ATOM 693 C CA . MET A 1 84 ? 0.379 -7.420 6.701 1.00 95.81 84 MET A CA 1
ATOM 694 C C . MET A 1 84 ? 1.788 -7.082 7.164 1.00 95.81 84 MET A C 1
ATOM 696 O O . MET A 1 84 ? 1.961 -6.349 8.134 1.00 95.81 84 MET A O 1
ATOM 700 N N . THR A 1 85 ? 2.786 -7.579 6.442 1.00 95.06 85 THR A N 1
ATOM 701 C CA . THR A 1 85 ? 4.197 -7.328 6.728 1.00 95.06 85 THR A CA 1
ATOM 702 C C . THR A 1 85 ? 4.853 -6.718 5.500 1.00 95.06 85 THR A C 1
ATOM 704 O O . THR A 1 85 ? 4.866 -7.317 4.422 1.00 95.06 85 THR A O 1
ATOM 707 N N . LEU A 1 86 ? 5.401 -5.516 5.673 1.00 94.94 86 LEU A N 1
ATOM 708 C CA . LEU A 1 86 ? 6.172 -4.804 4.661 1.00 94.94 86 LEU A CA 1
ATOM 709 C C . LEU A 1 86 ? 7.617 -4.641 5.126 1.00 94.94 86 LEU A C 1
ATOM 711 O O . LEU A 1 86 ? 7.874 -4.454 6.314 1.00 94.94 86 LEU A O 1
ATOM 715 N N . MET A 1 87 ? 8.565 -4.640 4.192 1.00 94.12 87 MET A N 1
ATOM 716 C CA . MET A 1 87 ? 9.969 -4.348 4.487 1.00 94.12 87 MET A CA 1
ATOM 717 C C . MET A 1 87 ? 10.484 -3.200 3.618 1.00 94.12 87 MET A C 1
ATOM 719 O O . MET A 1 87 ? 10.267 -3.175 2.405 1.00 94.12 87 MET A O 1
ATOM 723 N N . THR A 1 88 ? 11.172 -2.235 4.233 1.00 88.88 88 THR A N 1
ATOM 724 C CA . THR A 1 88 ? 11.764 -1.104 3.502 1.00 88.88 88 THR A CA 1
ATOM 725 C C . THR A 1 88 ? 13.017 -1.529 2.735 1.00 88.88 88 THR A C 1
ATOM 727 O O . THR A 1 88 ? 13.886 -2.208 3.285 1.00 88.88 88 THR A O 1
ATOM 730 N N . GLN A 1 89 ? 13.164 -1.069 1.486 1.00 81.00 89 GLN A N 1
ATOM 731 C CA . GLN A 1 89 ? 14.337 -1.399 0.662 1.00 81.00 89 GLN A CA 1
ATOM 732 C C . GLN A 1 89 ? 15.661 -0.880 1.250 1.00 81.00 89 GLN A C 1
ATOM 734 O O . GLN A 1 89 ? 16.685 -1.545 1.153 1.00 81.00 89 GLN A O 1
ATOM 739 N N . SER A 1 90 ? 15.661 0.306 1.866 1.00 73.31 90 SER A N 1
ATOM 740 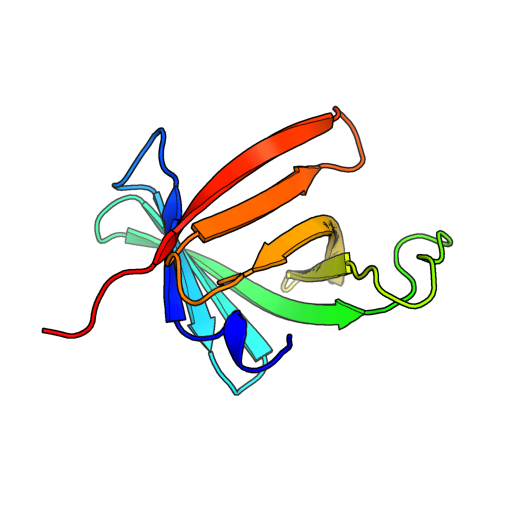C CA . SER A 1 90 ? 16.899 1.023 2.208 1.00 73.31 90 SER A CA 1
ATOM 741 C C . SER A 1 90 ? 17.515 0.656 3.558 1.00 73.31 90 SER A C 1
ATOM 743 O O . SER A 1 90 ? 18.683 0.966 3.791 1.00 73.31 90 SER A O 1
ATOM 745 N N . ARG A 1 91 ? 16.744 0.064 4.480 1.00 67.06 91 ARG A N 1
ATOM 746 C CA . ARG A 1 91 ? 17.200 -0.194 5.862 1.00 67.06 91 ARG A CA 1
ATOM 747 C C . ARG A 1 91 ? 16.771 -1.546 6.432 1.00 67.06 91 ARG A C 1
ATOM 749 O O . ARG A 1 91 ? 17.125 -1.837 7.568 1.00 67.06 91 ARG A O 1
ATOM 756 N N . GLY A 1 92 ? 16.010 -2.350 5.683 1.00 79.25 92 GLY A N 1
ATOM 757 C CA . GLY A 1 92 ? 15.501 -3.636 6.169 1.00 79.25 92 GLY A CA 1
ATOM 758 C C . GLY A 1 92 ? 14.530 -3.499 7.345 1.00 79.25 92 GLY A C 1
ATOM 759 O O . GLY A 1 92 ? 14.362 -4.435 8.122 1.00 79.25 92 GLY A O 1
ATOM 760 N N . ASN A 1 93 ? 13.902 -2.330 7.512 1.00 88.06 93 ASN A N 1
ATOM 761 C CA . ASN A 1 93 ? 12.936 -2.131 8.586 1.00 88.06 93 ASN A CA 1
ATOM 762 C C . ASN A 1 93 ? 11.664 -2.908 8.258 1.00 88.06 93 ASN A C 1
ATOM 764 O O . ASN A 1 93 ? 11.084 -2.707 7.190 1.00 88.06 93 ASN A O 1
ATOM 768 N N . ILE A 1 94 ? 11.229 -3.744 9.198 1.00 92.50 94 ILE A N 1
ATOM 769 C CA . ILE A 1 94 ? 9.987 -4.508 9.100 1.00 92.50 94 ILE A CA 1
ATOM 770 C C . ILE A 1 94 ? 8.853 -3.687 9.715 1.00 92.50 94 ILE A C 1
ATOM 772 O O . ILE A 1 94 ? 8.918 -3.282 10.880 1.00 92.50 94 ILE A O 1
ATOM 776 N N . LEU A 1 95 ? 7.816 -3.457 8.920 1.00 93.75 95 LEU A N 1
ATOM 777 C CA . LEU A 1 95 ? 6.563 -2.829 9.309 1.00 93.75 95 LEU A CA 1
ATOM 778 C C . LEU A 1 95 ? 5.495 -3.919 9.372 1.00 93.75 95 LEU A C 1
ATOM 780 O O . LEU A 1 95 ? 5.183 -4.537 8.357 1.00 93.75 95 LEU A O 1
ATOM 784 N N . VAL A 1 96 ? 4.953 -4.154 10.563 1.00 95.62 96 VAL A N 1
ATOM 785 C CA . VAL A 1 96 ? 3.878 -5.126 10.791 1.00 95.62 96 VAL A CA 1
ATOM 786 C C . VAL A 1 96 ? 2.591 -4.361 11.040 1.00 95.62 96 VAL A C 1
ATOM 788 O O . VAL A 1 96 ? 2.566 -3.451 11.869 1.00 95.62 96 VAL A O 1
ATOM 791 N N . PHE A 1 97 ? 1.530 -4.743 10.342 1.00 96.81 97 PHE A N 1
ATOM 792 C CA . PHE A 1 97 ? 0.217 -4.129 10.426 1.00 96.81 97 PHE A CA 1
ATOM 793 C C . PHE A 1 97 ? -0.854 -5.145 10.803 1.00 96.81 97 PHE A C 1
ATOM 795 O O . PHE A 1 97 ? -0.771 -6.314 10.427 1.00 96.81 97 PHE A O 1
ATOM 802 N N . LYS A 1 98 ? -1.894 -4.664 11.484 1.00 96.62 98 LYS A N 1
ATOM 803 C CA . LYS A 1 98 ? -3.111 -5.408 11.816 1.00 96.62 98 LYS A CA 1
ATOM 804 C C . LYS A 1 98 ? -4.294 -4.827 11.062 1.00 96.62 98 LYS A C 1
ATOM 806 O O . LYS A 1 98 ? -4.485 -3.611 11.062 1.00 96.62 98 LYS A O 1
ATOM 811 N N . LYS A 1 99 ? -5.077 -5.688 10.420 1.00 95.44 99 LYS A N 1
ATOM 812 C CA . LYS A 1 99 ? -6.291 -5.301 9.707 1.00 95.44 99 LYS A CA 1
ATOM 813 C C . LYS A 1 99 ? -7.355 -4.867 10.714 1.00 95.44 99 LYS A C 1
ATOM 815 O O . LYS A 1 99 ? -7.557 -5.533 11.725 1.00 95.44 99 LYS A O 1
ATOM 820 N N . GLU A 1 100 ? -8.030 -3.759 10.440 1.00 93.25 100 GLU A N 1
ATOM 821 C CA . GLU A 1 100 ? -9.236 -3.382 11.172 1.00 93.25 100 GLU A CA 1
ATOM 822 C C . GLU A 1 100 ? -10.362 -4.339 10.765 1.00 93.25 100 GLU A C 1
ATOM 824 O O . GLU A 1 100 ? -10.707 -4.453 9.583 1.00 93.25 100 GLU A O 1
ATOM 829 N N . GLU A 1 101 ? -10.920 -5.061 11.734 1.00 83.75 101 GLU A N 1
ATOM 830 C CA . GLU A 1 101 ? -12.098 -5.888 11.499 1.00 83.75 101 GLU A CA 1
ATOM 831 C C . GLU A 1 101 ? -13.328 -4.992 11.334 1.00 83.75 101 GLU A C 1
ATOM 833 O O . GLU A 1 101 ? -13.574 -4.079 12.126 1.00 83.75 101 GLU A O 1
ATOM 838 N N . SER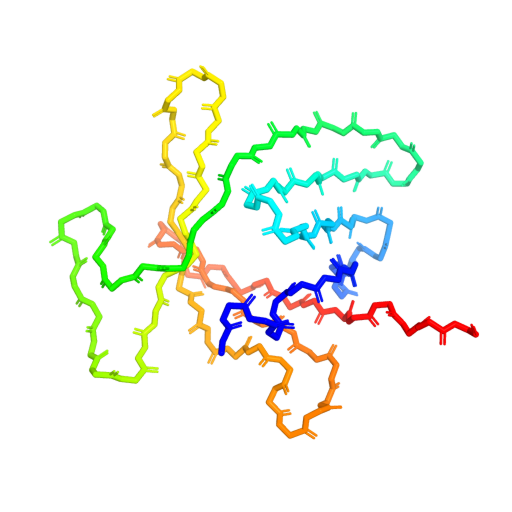 A 1 102 ? -14.124 -5.254 10.297 1.00 61.34 102 SER A N 1
ATOM 839 C CA . SER A 1 102 ? -15.436 -4.623 10.165 1.00 61.34 102 SER A CA 1
ATOM 840 C C . SER A 1 102 ? -16.349 -5.180 11.261 1.00 61.34 102 SER A C 1
ATOM 842 O O . SER A 1 102 ? -16.579 -6.387 11.296 1.00 61.34 102 SER A O 1
ATOM 844 N N . LYS A 1 103 ? -16.815 -4.312 12.166 1.00 48.28 103 LYS A N 1
ATOM 845 C CA . LYS A 1 103 ? -17.838 -4.651 13.168 1.00 48.28 103 LYS A CA 1
ATOM 846 C C . LYS A 1 103 ? -19.187 -4.966 12.531 1.00 48.28 103 LYS A C 1
ATOM 848 O O . LYS A 1 103 ? -19.505 -4.338 11.496 1.00 48.28 103 LYS A O 1
#

pLDDT: mean 91.8, std 7.97, range [48.28, 97.94]